Protein AF-A0AAF0F8G2-F1 (afdb_monomer_lite)

pLDDT: mean 73.87, std 19.83, range [32.03, 97.0]

Sequence (171 aa):
MAEGGAKVRLANVYILREARTPKTCGICRKPTVYVLSSESAPMLDNMYICGSHTSDRALVTRLDAGKAPGPSTEDVDRVVKEWKDKQVEEVKAKHDDRASDKDNSAKDKSSAEDKAGRADQPEATAPAVPSVPIHGRFALHREFYAQRVRQLMPRKAPAPAFPTVPGGVFH

Foldseek 3Di:
DPPPPDPQDFDQKWWKAFAPDWFAAPPPGDTARIWTAGPSHRPQDIGTHHLVQCPDPLWKDFPCPPPPPDDPPVVVVVVVVVVVVVVVVVVVVVVVVVVVVPPDDDDDDDDDDDDDDDDDDDPPCDPPDPDRPHGTMIGTPPVVVVVSCVVRPPDDPPDPDDPDDPDDDDD

Secondary structure (DSSP, 8-state):
-----------S-EEEEEEEEEEE-TTT--EEEEEEEESS-TTT-EEE--HHHHS-TTTEEETTTTS-SSS-HHHHHHHHHHHHHHHHHHHHHHHHHHHTT-SS-----------------------------TT-EEEE-HHHHHHHHHHHSPPPPPPP-PPPPP-----

InterPro domains:
  IPR013640 VPS4-associated protein 1 [PF08432] (12-153)
  IPR013640 VPS4-associated protein 1 [PTHR28218] (9-156)

Organism: NCBI:txid223818

Structure (mmCIF, N/CA/C/O backbone):
data_AF-A0AAF0F8G2-F1
#
_entry.id   AF-A0AAF0F8G2-F1
#
loop_
_atom_site.group_PDB
_atom_site.id
_atom_site.type_symbol
_atom_site.label_atom_id
_atom_site.label_alt_id
_atom_site.label_comp_id
_atom_site.label_asym_id
_atom_site.label_entity_id
_atom_site.label_seq_id
_atom_site.pdbx_PDB_ins_code
_atom_site.Cartn_x
_atom_site.Cartn_y
_atom_site.Cartn_z
_atom_site.occupancy
_atom_site.B_iso_or_equiv
_atom_site.auth_seq_id
_atom_site.auth_comp_id
_atom_site.auth_asym_id
_atom_site.auth_atom_id
_atom_site.pdbx_PDB_model_num
ATOM 1 N N . MET A 1 1 ? 27.390 -1.312 -24.239 1.00 36.78 1 MET A N 1
ATOM 2 C CA . MET A 1 1 ? 27.272 -2.355 -23.201 1.00 36.78 1 MET A CA 1
ATOM 3 C C . MET A 1 1 ? 25.817 -2.378 -22.772 1.00 36.78 1 MET A C 1
ATOM 5 O O . MET A 1 1 ? 25.356 -1.397 -22.211 1.00 36.78 1 MET A O 1
ATOM 9 N N . ALA A 1 2 ? 25.061 -3.394 -23.191 1.00 42.47 2 ALA A N 1
ATOM 10 C CA . ALA A 1 2 ? 23.643 -3.500 -22.868 1.00 42.47 2 ALA A CA 1
ATOM 11 C C . ALA A 1 2 ? 23.527 -3.998 -21.426 1.00 42.47 2 ALA A C 1
ATOM 13 O O . ALA A 1 2 ? 23.693 -5.187 -21.164 1.00 42.47 2 ALA A O 1
ATOM 14 N N . GLU A 1 3 ? 23.318 -3.076 -20.491 1.00 43.00 3 GLU A N 1
ATOM 15 C CA . GLU A 1 3 ? 22.971 -3.434 -19.123 1.00 43.00 3 GLU A CA 1
ATOM 16 C C . GLU A 1 3 ? 21.659 -4.217 -19.174 1.00 43.00 3 GLU A C 1
ATOM 18 O O . GLU A 1 3 ? 20.608 -3.698 -19.558 1.00 43.00 3 GLU A O 1
ATOM 23 N N . GLY A 1 4 ? 21.745 -5.515 -18.883 1.00 44.50 4 GLY A N 1
ATOM 24 C CA . GLY A 1 4 ? 20.597 -6.401 -18.809 1.00 44.50 4 GLY A CA 1
ATOM 25 C C . GLY A 1 4 ? 19.678 -5.916 -17.701 1.00 44.50 4 GLY A C 1
ATOM 26 O O . GLY A 1 4 ? 19.883 -6.255 -16.539 1.00 44.50 4 GLY A O 1
ATOM 27 N N . GLY A 1 5 ? 18.683 -5.105 -18.065 1.00 53.28 5 GLY A N 1
ATOM 28 C CA . GLY A 1 5 ? 17.661 -4.613 -17.153 1.00 53.28 5 GLY A CA 1
ATOM 29 C C . GLY A 1 5 ? 17.015 -5.795 -16.446 1.00 53.28 5 GLY A C 1
ATOM 30 O O . GLY A 1 5 ? 16.246 -6.546 -17.051 1.00 53.28 5 GLY A O 1
ATOM 31 N N . ALA A 1 6 ? 17.375 -5.990 -15.178 1.00 57.84 6 ALA A N 1
ATOM 32 C CA . ALA A 1 6 ? 16.846 -7.060 -14.357 1.00 57.84 6 ALA A CA 1
ATOM 33 C C . ALA A 1 6 ? 15.321 -6.939 -14.354 1.00 57.84 6 ALA A C 1
ATOM 35 O O . ALA A 1 6 ? 14.751 -5.968 -13.856 1.00 57.84 6 ALA A O 1
ATOM 36 N N . LYS A 1 7 ? 14.653 -7.908 -14.980 1.00 64.25 7 LYS A N 1
ATOM 37 C CA . LYS A 1 7 ? 13.199 -7.932 -15.097 1.00 64.25 7 LYS A CA 1
ATOM 38 C C . LYS A 1 7 ? 12.619 -8.080 -13.693 1.00 64.25 7 LYS A C 1
ATOM 40 O O . LYS A 1 7 ? 12.598 -9.185 -13.151 1.00 64.25 7 LYS A O 1
ATOM 45 N N . VAL A 1 8 ? 12.194 -6.963 -13.101 1.00 74.31 8 VAL A N 1
ATOM 46 C CA . VAL A 1 8 ? 11.652 -6.916 -11.740 1.00 74.31 8 VAL A CA 1
ATOM 47 C C . VAL A 1 8 ? 10.441 -7.842 -11.674 1.00 74.31 8 VAL A C 1
ATOM 49 O O . VAL A 1 8 ? 9.417 -7.612 -12.320 1.00 74.31 8 VAL A O 1
ATOM 52 N N . ARG A 1 9 ? 10.575 -8.935 -10.919 1.00 79.06 9 ARG A N 1
ATOM 53 C CA . ARG A 1 9 ? 9.458 -9.827 -10.617 1.00 79.06 9 ARG A CA 1
ATOM 54 C C . ARG A 1 9 ? 8.694 -9.217 -9.457 1.00 79.06 9 ARG A C 1
ATOM 56 O O . ARG A 1 9 ? 9.181 -9.215 -8.332 1.00 79.06 9 ARG A O 1
ATOM 63 N N . LEU A 1 10 ? 7.510 -8.691 -9.745 1.00 85.75 10 LEU A N 1
ATOM 64 C CA . LEU A 1 10 ? 6.621 -8.191 -8.708 1.00 85.75 10 LEU A CA 1
ATOM 65 C C . LEU A 1 10 ? 6.103 -9.383 -7.899 1.00 85.75 10 LEU A C 1
ATOM 67 O O . LEU A 1 10 ? 5.639 -10.364 -8.476 1.00 85.75 10 LEU A O 1
ATOM 71 N N . ALA A 1 11 ? 6.165 -9.289 -6.577 1.00 91.19 11 ALA A N 1
ATOM 72 C CA . ALA A 1 11 ? 5.522 -10.215 -5.653 1.00 91.19 11 ALA A CA 1
ATOM 73 C C . ALA A 1 11 ? 4.317 -9.532 -4.997 1.00 91.19 11 ALA A C 1
ATOM 75 O O . ALA A 1 11 ? 4.344 -8.326 -4.748 1.00 91.19 11 ALA A O 1
ATOM 76 N N . ASN A 1 12 ? 3.266 -10.297 -4.692 1.00 94.50 12 ASN A N 1
ATOM 77 C CA . ASN A 1 12 ? 2.077 -9.787 -4.002 1.00 94.50 12 ASN A CA 1
ATOM 78 C C . ASN A 1 12 ? 2.273 -9.752 -2.476 1.00 94.50 12 ASN A C 1
ATOM 80 O O . ASN A 1 12 ? 1.478 -10.305 -1.720 1.00 94.50 12 ASN A O 1
ATOM 84 N N . VAL A 1 13 ? 3.380 -9.158 -2.035 1.00 94.56 13 VAL A N 1
ATOM 85 C CA . VAL A 1 13 ? 3.697 -8.969 -0.619 1.00 94.56 13 VAL A CA 1
ATOM 86 C C . VAL A 1 13 ? 4.100 -7.519 -0.415 1.00 94.56 13 VAL A C 1
ATOM 88 O O . VAL A 1 13 ? 4.997 -6.999 -1.086 1.00 94.56 13 VAL A O 1
ATOM 91 N N . TYR A 1 14 ? 3.401 -6.873 0.505 1.00 95.00 14 TYR A N 1
ATOM 92 C CA . TYR A 1 14 ? 3.514 -5.460 0.815 1.00 95.00 14 TYR A CA 1
ATOM 93 C C . TYR A 1 14 ? 3.717 -5.281 2.312 1.00 95.00 14 TYR A C 1
ATOM 95 O O . TYR A 1 14 ? 3.145 -6.010 3.117 1.00 95.00 14 TYR A O 1
ATOM 103 N N . ILE A 1 15 ? 4.511 -4.285 2.684 1.00 94.06 15 ILE A N 1
ATOM 104 C CA . ILE A 1 15 ? 4.768 -3.918 4.074 1.00 94.06 15 ILE A CA 1
ATOM 105 C C . ILE A 1 15 ? 4.125 -2.561 4.321 1.00 94.06 15 ILE A C 1
ATOM 107 O O . ILE A 1 15 ? 4.346 -1.620 3.554 1.00 94.06 15 ILE A O 1
ATOM 111 N N . LEU A 1 16 ? 3.348 -2.456 5.396 1.00 93.81 16 LEU A N 1
ATOM 112 C CA . LEU A 1 16 ? 2.773 -1.187 5.818 1.00 93.81 16 LEU A CA 1
ATOM 113 C C . LEU A 1 16 ? 3.829 -0.329 6.514 1.00 93.81 16 LEU A C 1
ATOM 115 O O . LEU A 1 16 ? 4.472 -0.756 7.473 1.00 93.81 16 LEU A O 1
ATOM 119 N N . ARG A 1 17 ? 3.993 0.900 6.039 1.00 92.69 17 ARG A N 1
ATOM 120 C CA . ARG A 1 17 ? 4.895 1.904 6.604 1.00 92.69 17 ARG A CA 1
ATOM 121 C C . ARG A 1 17 ? 4.137 3.200 6.843 1.00 92.69 17 ARG A C 1
ATOM 123 O O . ARG A 1 17 ? 3.120 3.464 6.203 1.00 92.69 17 ARG A O 1
ATOM 130 N N . GLU A 1 18 ? 4.669 4.025 7.730 1.00 93.12 18 GLU A N 1
ATOM 131 C CA . GLU A 1 18 ? 4.237 5.409 7.885 1.00 93.12 18 GLU A CA 1
ATOM 132 C C . GLU A 1 18 ? 5.114 6.323 7.025 1.00 93.12 18 GLU A C 1
ATOM 134 O O . GLU A 1 18 ? 6.344 6.252 7.039 1.00 93.12 18 GLU A O 1
ATOM 139 N N . ALA A 1 19 ? 4.466 7.163 6.229 1.00 91.81 19 ALA A N 1
ATOM 140 C CA . ALA A 1 19 ? 5.083 8.191 5.417 1.00 91.81 19 ALA A CA 1
ATOM 141 C C . ALA A 1 19 ? 5.129 9.510 6.195 1.00 91.81 19 ALA A C 1
ATOM 143 O O . ALA A 1 19 ? 4.195 9.860 6.912 1.00 91.81 19 ALA A O 1
ATOM 144 N N . ARG A 1 20 ? 6.200 10.286 5.992 1.00 90.44 20 ARG A N 1
ATOM 145 C CA . ARG A 1 20 ? 6.362 11.604 6.631 1.00 90.44 20 ARG A CA 1
ATOM 146 C C . ARG A 1 20 ? 5.342 12.634 6.154 1.00 90.44 20 ARG A C 1
ATOM 148 O O . ARG A 1 20 ? 4.964 13.516 6.913 1.00 90.44 20 ARG A O 1
ATOM 155 N N . THR A 1 21 ? 4.936 12.550 4.889 1.00 93.06 21 THR A N 1
ATOM 156 C CA . THR A 1 21 ? 3.973 13.472 4.288 1.00 93.06 21 THR A CA 1
ATOM 157 C C . THR A 1 21 ? 2.674 12.734 3.980 1.00 93.06 21 THR A C 1
ATOM 159 O O . THR A 1 21 ? 2.708 11.691 3.313 1.00 93.06 21 THR A O 1
ATOM 162 N N . PRO A 1 22 ? 1.521 13.243 4.453 1.00 93.50 22 PRO A N 1
ATOM 163 C CA . PRO A 1 22 ? 0.243 12.632 4.141 1.00 93.50 22 PRO A CA 1
ATOM 164 C C . PRO A 1 22 ? -0.050 12.782 2.647 1.00 93.50 22 PRO A C 1
ATOM 166 O O . PRO A 1 22 ? 0.170 13.839 2.054 1.00 93.50 22 PRO A O 1
ATOM 169 N N . LYS A 1 23 ? -0.584 11.724 2.040 1.00 96.56 23 LYS A N 1
ATOM 170 C CA . LYS A 1 23 ? -1.166 11.768 0.693 1.00 96.56 23 LYS A CA 1
ATOM 171 C C . LYS A 1 23 ? -2.586 11.233 0.724 1.00 96.56 23 LYS A C 1
ATOM 173 O O . LYS A 1 23 ? -3.071 10.757 1.744 1.00 96.56 23 LYS A O 1
ATOM 178 N N . THR A 1 24 ? -3.286 11.335 -0.392 1.00 97.00 24 THR A N 1
ATOM 179 C CA . THR A 1 24 ? -4.641 10.807 -0.507 1.00 97.00 24 THR A CA 1
ATOM 180 C C . THR A 1 24 ? -4.611 9.286 -0.646 1.00 97.00 24 THR A C 1
ATOM 182 O O . THR A 1 24 ? -3.783 8.715 -1.355 1.00 97.00 24 THR A O 1
ATOM 185 N N . CYS A 1 25 ? -5.522 8.608 0.047 1.00 95.56 25 CYS A N 1
ATOM 186 C CA . CYS A 1 25 ? -5.724 7.174 -0.098 1.00 95.56 25 CYS A CA 1
ATOM 187 C C . CYS A 1 25 ? -6.147 6.851 -1.538 1.00 95.56 25 CYS A C 1
ATOM 189 O O . CYS A 1 25 ? -7.065 7.475 -2.069 1.00 95.56 25 CYS A O 1
ATOM 191 N N . GLY A 1 26 ? -5.543 5.830 -2.150 1.00 93.25 26 GLY A N 1
ATOM 192 C CA . GLY A 1 26 ? -5.866 5.417 -3.521 1.00 93.25 26 GLY A CA 1
ATOM 193 C C . GLY A 1 26 ? -7.297 4.899 -3.719 1.00 93.25 26 GLY A C 1
ATOM 194 O O . GLY A 1 26 ? -7.731 4.757 -4.857 1.00 93.25 26 GLY A O 1
ATOM 195 N N . ILE A 1 27 ? -8.030 4.637 -2.631 1.00 94.19 27 ILE A N 1
ATOM 196 C CA . ILE A 1 27 ? -9.359 4.015 -2.654 1.00 94.19 27 ILE A CA 1
ATOM 197 C C . ILE A 1 27 ? -10.439 5.055 -2.341 1.00 94.19 27 ILE A C 1
ATOM 199 O O . ILE A 1 27 ? -11.249 5.384 -3.200 1.00 94.19 27 ILE A O 1
ATOM 203 N N . CYS A 1 28 ? -10.425 5.641 -1.139 1.00 95.06 28 CYS A N 1
ATOM 204 C CA . CYS A 1 28 ? -11.433 6.628 -0.724 1.00 95.06 28 CYS A CA 1
ATOM 205 C C . CYS A 1 28 ? -10.990 8.086 -0.837 1.00 95.06 28 CYS A C 1
ATOM 207 O O . CYS A 1 28 ? -11.749 8.975 -0.460 1.00 95.06 28 CYS A O 1
ATOM 209 N N . ARG A 1 29 ? -9.752 8.348 -1.275 1.00 96.12 29 ARG A N 1
ATOM 210 C CA . ARG A 1 29 ? -9.160 9.693 -1.402 1.00 96.12 29 ARG A CA 1
ATOM 211 C C . ARG A 1 29 ? -9.049 10.503 -0.103 1.00 96.12 29 ARG A C 1
ATOM 213 O O . ARG A 1 29 ? -8.577 11.634 -0.149 1.00 96.12 29 ARG A O 1
ATOM 220 N N . LYS A 1 30 ? -9.388 9.930 1.057 1.00 95.44 30 LYS A N 1
ATOM 221 C CA . LYS A 1 30 ? -9.142 10.547 2.371 1.00 95.44 30 LYS A CA 1
ATOM 222 C C . LYS A 1 30 ? -7.635 10.704 2.617 1.00 95.44 30 LYS A C 1
ATOM 224 O O . LYS A 1 30 ? -6.872 9.842 2.171 1.00 95.44 30 LYS A O 1
ATOM 229 N N . PRO A 1 31 ? -7.189 11.761 3.314 1.00 95.56 31 PRO A N 1
ATOM 230 C CA . PRO A 1 31 ? -5.780 11.931 3.646 1.00 95.56 31 PRO A CA 1
ATOM 231 C C . PRO A 1 31 ? -5.298 10.781 4.535 1.00 95.56 31 PRO A C 1
ATOM 233 O O . PRO A 1 31 ? -6.001 10.330 5.439 1.00 95.56 31 PRO A O 1
ATOM 236 N N . THR A 1 32 ? -4.100 10.283 4.261 1.00 95.50 32 THR A N 1
ATOM 237 C CA . THR A 1 32 ? -3.483 9.194 5.005 1.00 95.50 32 THR A CA 1
ATOM 238 C C . THR A 1 32 ? -1.967 9.307 5.013 1.00 95.50 32 THR A C 1
ATOM 240 O O . THR A 1 32 ? -1.348 9.760 4.050 1.00 95.50 32 THR A O 1
ATOM 243 N N . VAL A 1 33 ? -1.375 8.868 6.120 1.00 95.38 33 VAL A N 1
ATOM 244 C CA . VAL A 1 33 ? 0.071 8.726 6.292 1.00 95.38 33 VAL A CA 1
ATOM 245 C C . VAL A 1 33 ? 0.545 7.301 6.027 1.00 95.38 33 VAL A C 1
ATOM 247 O O . VAL A 1 33 ? 1.746 7.081 5.963 1.00 95.38 33 VAL A O 1
ATOM 250 N N . TYR A 1 34 ? -0.347 6.325 5.844 1.00 94.75 34 TYR A N 1
ATOM 251 C CA . TYR A 1 34 ? 0.093 4.949 5.641 1.00 94.75 34 TYR A CA 1
ATOM 252 C C . TYR A 1 34 ? 0.356 4.647 4.167 1.00 94.75 34 TYR A C 1
ATOM 254 O O . TYR A 1 34 ? -0.415 5.010 3.271 1.00 94.75 34 TYR A O 1
ATOM 262 N N . VAL A 1 35 ? 1.456 3.938 3.930 1.00 95.19 35 VAL A N 1
ATOM 263 C CA . VAL A 1 35 ? 1.888 3.487 2.612 1.00 95.19 35 VAL A CA 1
ATOM 264 C C . VAL A 1 35 ? 2.156 1.988 2.645 1.00 95.19 35 VAL A C 1
ATOM 266 O O . VAL A 1 35 ? 2.865 1.482 3.511 1.00 95.19 35 VAL A O 1
ATOM 269 N N . LEU A 1 36 ? 1.571 1.269 1.693 1.00 94.81 36 LEU A N 1
ATOM 270 C CA . LEU A 1 36 ? 1.939 -0.102 1.378 1.00 94.81 36 LEU A CA 1
ATOM 271 C C . LEU A 1 36 ? 3.071 -0.063 0.358 1.00 94.81 36 LEU A C 1
ATOM 273 O O . LEU A 1 36 ? 2.877 0.387 -0.774 1.00 94.81 36 LEU A O 1
ATOM 277 N N . SER A 1 37 ? 4.241 -0.533 0.772 1.00 94.62 37 SER A N 1
ATOM 278 C CA . SER A 1 37 ? 5.421 -0.658 -0.083 1.00 94.62 37 SER A CA 1
ATOM 279 C C . SER A 1 37 ? 5.621 -2.114 -0.465 1.00 94.62 37 SER A C 1
ATOM 281 O O . SER A 1 37 ? 5.648 -2.972 0.420 1.00 94.62 37 SER A O 1
ATOM 283 N N . SER A 1 38 ? 5.775 -2.406 -1.759 1.00 93.50 38 SER A N 1
ATOM 284 C CA . SER A 1 38 ? 6.090 -3.769 -2.200 1.00 93.50 38 SER A CA 1
ATOM 285 C C . SER A 1 38 ? 7.438 -4.200 -1.639 1.00 93.50 38 SER A C 1
ATOM 287 O O . SER A 1 38 ? 8.411 -3.449 -1.686 1.00 93.50 38 SER A O 1
ATOM 289 N N . GLU A 1 39 ? 7.514 -5.433 -1.155 1.00 92.56 39 GLU A N 1
ATOM 290 C CA . GLU A 1 39 ? 8.771 -6.010 -0.685 1.00 92.56 39 GLU A CA 1
ATOM 291 C C . GLU A 1 39 ? 9.738 -6.286 -1.846 1.00 92.56 39 GLU A C 1
ATOM 293 O O . GLU A 1 39 ? 10.943 -6.099 -1.719 1.00 92.56 39 GLU A O 1
ATOM 298 N N . SER A 1 40 ? 9.199 -6.658 -3.011 1.00 90.25 40 SER A N 1
ATOM 299 C CA . SER A 1 40 ? 9.994 -6.946 -4.212 1.00 90.25 40 SER A CA 1
ATOM 300 C C . SER A 1 40 ? 10.514 -5.698 -4.931 1.00 90.25 40 SER A C 1
ATOM 302 O O . SER A 1 40 ? 11.544 -5.755 -5.598 1.00 90.25 40 SER A O 1
ATOM 304 N N . ALA A 1 41 ? 9.795 -4.576 -4.831 1.00 88.50 41 ALA A N 1
ATOM 305 C CA . ALA A 1 41 ? 10.076 -3.367 -5.603 1.00 88.50 41 ALA A CA 1
ATOM 306 C C . ALA A 1 41 ? 9.679 -2.085 -4.839 1.00 88.50 41 ALA A C 1
ATOM 308 O O . ALA A 1 41 ? 8.823 -1.328 -5.305 1.00 88.50 41 ALA A O 1
ATOM 309 N N . PRO A 1 42 ? 10.298 -1.798 -3.678 1.00 87.75 42 PRO A N 1
ATOM 310 C CA . PRO A 1 42 ? 9.861 -0.734 -2.767 1.00 87.75 42 PRO A CA 1
ATOM 311 C C . PRO A 1 42 ? 10.012 0.683 -3.332 1.00 87.75 42 PRO A C 1
ATOM 313 O O . PRO A 1 42 ? 9.401 1.611 -2.818 1.00 87.75 42 PRO A O 1
ATOM 316 N N . MET A 1 43 ? 10.820 0.880 -4.377 1.00 87.81 43 MET A N 1
ATOM 317 C CA . MET A 1 43 ? 10.980 2.185 -5.038 1.00 87.81 43 MET A CA 1
ATOM 318 C C . MET A 1 43 ? 9.991 2.396 -6.191 1.00 87.81 43 MET A C 1
ATOM 320 O O . MET A 1 43 ? 9.719 3.533 -6.561 1.00 87.81 43 MET A O 1
ATOM 324 N N . LEU A 1 44 ? 9.445 1.312 -6.750 1.00 87.94 44 LEU A N 1
ATOM 325 C CA . LEU A 1 44 ? 8.567 1.353 -7.922 1.00 87.94 44 LEU A CA 1
ATOM 326 C C . LEU A 1 44 ? 7.095 1.243 -7.521 1.00 87.94 44 LEU A C 1
ATOM 328 O O . LEU A 1 44 ? 6.242 1.921 -8.087 1.00 87.94 44 LEU A O 1
ATOM 332 N N . ASP A 1 45 ? 6.796 0.398 -6.532 1.00 91.44 45 ASP A N 1
ATOM 333 C CA . ASP A 1 45 ? 5.434 0.063 -6.132 1.00 91.44 45 ASP A CA 1
ATOM 334 C C . ASP A 1 45 ? 5.138 0.520 -4.697 1.00 91.44 45 ASP A C 1
ATOM 336 O O . ASP A 1 45 ? 5.324 -0.222 -3.730 1.00 91.44 45 ASP A O 1
ATOM 340 N N . ASN A 1 46 ? 4.652 1.757 -4.577 1.00 93.12 46 ASN A N 1
ATOM 341 C CA . ASN A 1 46 ? 4.137 2.322 -3.330 1.00 93.12 46 ASN A CA 1
ATOM 342 C C . ASN A 1 46 ? 2.689 2.779 -3.520 1.00 93.12 46 ASN A C 1
ATOM 344 O O . ASN A 1 46 ? 2.384 3.486 -4.487 1.00 93.12 46 ASN A O 1
ATOM 348 N N . MET A 1 47 ? 1.796 2.400 -2.605 1.00 93.50 47 MET A N 1
ATOM 349 C CA . MET A 1 47 ? 0.382 2.784 -2.637 1.00 93.50 47 MET A CA 1
ATOM 350 C C . MET A 1 47 ? -0.067 3.329 -1.282 1.00 93.50 47 MET A C 1
ATOM 352 O O . MET A 1 47 ? 0.101 2.677 -0.256 1.00 93.50 47 MET A O 1
ATOM 356 N N . TYR A 1 48 ? -0.675 4.513 -1.280 1.00 95.75 48 TYR A N 1
ATOM 357 C CA . TYR A 1 48 ? -1.217 5.124 -0.067 1.00 95.75 48 TYR A CA 1
ATOM 358 C C . TYR A 1 48 ? -2.598 4.560 0.251 1.00 95.75 48 TYR A C 1
ATOM 360 O O . TYR A 1 48 ? -3.484 4.522 -0.610 1.00 95.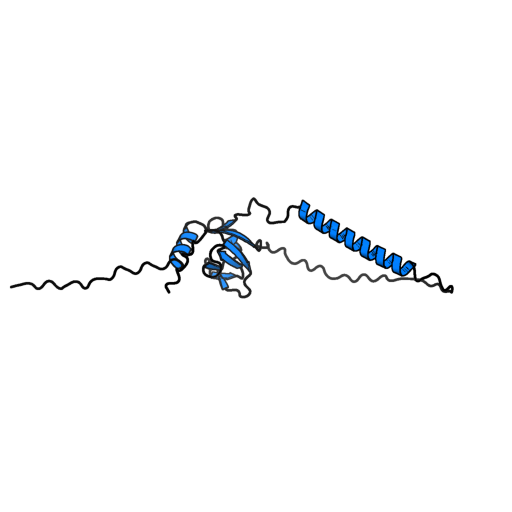75 48 TYR A O 1
ATOM 368 N N . ILE A 1 49 ? -2.798 4.145 1.497 1.00 95.44 49 ILE A N 1
ATOM 369 C CA . ILE A 1 49 ? -4.022 3.483 1.947 1.00 95.44 49 ILE A CA 1
ATOM 370 C C . ILE A 1 49 ? -4.363 3.945 3.360 1.00 95.44 49 ILE A C 1
ATOM 372 O O . ILE A 1 49 ? -3.479 4.049 4.191 1.00 95.44 49 ILE A O 1
ATOM 376 N N . CYS A 1 50 ? -5.621 4.262 3.657 1.00 94.19 50 CYS A N 1
ATOM 377 C CA . CYS A 1 50 ? -5.997 4.615 5.028 1.00 94.19 50 CYS A CA 1
ATOM 378 C C . CYS A 1 50 ? -6.266 3.367 5.876 1.00 94.19 50 CYS A C 1
ATOM 380 O O . CYS A 1 50 ? -6.581 2.308 5.337 1.00 94.19 50 CYS A O 1
ATOM 382 N N . GLY A 1 51 ? -6.204 3.509 7.205 1.00 90.81 51 GLY A N 1
ATOM 383 C CA . GLY A 1 51 ? -6.383 2.393 8.144 1.00 90.81 51 GLY A CA 1
ATOM 384 C C . GLY A 1 51 ? -7.701 1.627 7.968 1.00 90.81 51 GLY A C 1
ATOM 385 O O . GLY A 1 51 ? -7.738 0.412 8.100 1.00 90.81 51 GLY A O 1
ATOM 386 N N . SER A 1 52 ? -8.779 2.303 7.557 1.00 92.25 52 SER A N 1
ATOM 387 C CA . SER A 1 52 ? -10.050 1.624 7.266 1.00 92.25 52 SER A CA 1
ATOM 388 C C . SER A 1 52 ? -9.947 0.606 6.122 1.00 92.25 52 SER A C 1
ATOM 390 O O . SER A 1 52 ? -10.650 -0.395 6.138 1.00 92.25 52 SER A O 1
ATOM 392 N N . HIS A 1 53 ? -9.076 0.846 5.137 1.00 93.38 53 HIS A N 1
ATOM 393 C CA . HIS A 1 53 ? -8.884 -0.035 3.982 1.00 93.38 53 HIS A CA 1
ATOM 394 C C . HIS A 1 53 ? -7.769 -1.065 4.190 1.00 93.38 53 HIS A C 1
ATOM 396 O O . HIS A 1 53 ? -7.702 -2.031 3.439 1.00 93.38 53 HIS A O 1
ATOM 402 N N . THR A 1 54 ? -6.901 -0.898 5.195 1.00 91.50 54 THR A N 1
ATOM 403 C CA . THR A 1 54 ? -5.943 -1.951 5.579 1.00 91.50 54 THR A CA 1
ATOM 404 C C . THR A 1 54 ? -6.606 -3.062 6.391 1.00 91.50 54 THR A C 1
ATOM 406 O O . THR A 1 54 ? -6.112 -4.187 6.397 1.00 91.50 54 THR A O 1
ATOM 409 N N . SER A 1 55 ? -7.729 -2.770 7.054 1.00 89.31 55 SER A N 1
ATOM 410 C CA . SER A 1 55 ? -8.552 -3.756 7.767 1.00 89.31 55 SER A CA 1
ATOM 411 C C . SER A 1 55 ? -9.567 -4.485 6.876 1.00 89.31 55 SER A C 1
ATOM 413 O O . SER A 1 55 ? -10.133 -5.489 7.308 1.00 89.31 55 SER A O 1
ATOM 415 N N . ASP A 1 56 ? -9.808 -4.009 5.651 1.00 92.00 56 ASP A N 1
ATOM 416 C CA . ASP A 1 56 ? -10.783 -4.603 4.734 1.00 92.00 56 ASP A CA 1
ATOM 417 C C . ASP A 1 56 ? -10.200 -5.815 3.990 1.00 92.00 56 ASP A C 1
ATOM 419 O O . ASP A 1 56 ? -9.292 -5.689 3.163 1.00 92.00 56 ASP A O 1
ATOM 423 N N . ARG A 1 57 ? -10.782 -6.994 4.239 1.00 88.44 57 ARG A N 1
ATOM 424 C CA . ARG A 1 57 ? -10.381 -8.264 3.615 1.00 88.44 57 ARG A CA 1
ATOM 425 C C . ARG A 1 57 ? -10.619 -8.306 2.106 1.00 88.44 57 ARG A C 1
ATOM 427 O O . ARG A 1 57 ? -9.941 -9.071 1.424 1.00 88.44 57 ARG A O 1
ATOM 434 N N . ALA A 1 58 ? -11.550 -7.507 1.579 1.00 89.75 58 ALA A N 1
ATOM 435 C CA . ALA A 1 58 ? -11.797 -7.424 0.139 1.00 89.75 58 ALA A CA 1
ATOM 436 C C . ALA A 1 58 ? -10.651 -6.720 -0.606 1.00 89.75 58 ALA A C 1
ATOM 438 O O . ALA A 1 58 ? -10.449 -6.936 -1.802 1.00 89.75 58 ALA A O 1
ATOM 439 N N . LEU A 1 59 ? -9.886 -5.890 0.104 1.00 92.56 59 LEU A N 1
ATOM 440 C CA . LEU A 1 59 ? -8.771 -5.128 -0.444 1.00 92.56 59 LEU A CA 1
ATOM 441 C C . LEU A 1 59 ? -7.430 -5.764 -0.118 1.00 92.56 59 LEU A C 1
ATOM 443 O O . LEU A 1 59 ? -6.572 -5.895 -0.996 1.00 92.56 59 LEU A O 1
ATOM 447 N N . VAL A 1 60 ? -7.244 -6.139 1.145 1.00 93.12 60 VAL A N 1
ATOM 448 C CA . VAL A 1 60 ? -5.955 -6.554 1.676 1.00 93.12 60 VAL A CA 1
ATOM 449 C C . VAL A 1 60 ? -6.134 -7.704 2.662 1.00 93.12 60 VAL A C 1
ATOM 451 O O . VAL A 1 60 ? -6.942 -7.653 3.583 1.00 93.12 60 VAL A O 1
ATOM 454 N N . THR A 1 61 ? -5.330 -8.750 2.505 1.00 93.06 61 THR A N 1
ATOM 455 C CA . THR A 1 61 ? -5.227 -9.840 3.477 1.00 93.06 61 THR A CA 1
ATOM 456 C C . THR A 1 61 ? -3.936 -9.687 4.267 1.00 93.06 61 THR A C 1
ATOM 458 O O . THR A 1 61 ? -2.850 -9.638 3.691 1.00 93.06 61 THR A O 1
ATOM 461 N N . ARG A 1 62 ? -4.032 -9.614 5.596 1.00 91.62 62 ARG A N 1
ATOM 462 C CA . ARG A 1 62 ? -2.853 -9.589 6.470 1.00 91.62 62 ARG A CA 1
ATOM 463 C C . ARG A 1 62 ? -2.219 -10.978 6.515 1.00 91.62 62 ARG A C 1
ATOM 465 O O . ARG A 1 62 ? -2.875 -11.936 6.912 1.00 91.62 62 ARG A O 1
ATOM 472 N N . LEU A 1 63 ? -0.950 -11.075 6.130 1.00 88.19 63 LEU A N 1
ATOM 473 C CA . LEU A 1 63 ? -0.214 -12.342 6.084 1.00 88.19 63 LEU A CA 1
ATOM 474 C C . LEU A 1 63 ? 0.300 -12.762 7.468 1.00 88.19 63 LEU A C 1
ATOM 476 O O . LEU A 1 63 ? 0.414 -13.950 7.747 1.00 88.19 63 LEU A O 1
ATOM 480 N N . ASP A 1 64 ? 0.523 -11.801 8.366 1.00 76.00 64 ASP A N 1
ATOM 481 C CA . ASP A 1 64 ? 1.004 -12.074 9.729 1.00 76.00 64 ASP A CA 1
ATOM 482 C C . ASP A 1 64 ? -0.117 -12.455 10.711 1.00 76.00 64 ASP A C 1
ATOM 484 O O . ASP A 1 64 ? 0.121 -12.572 11.909 1.00 76.00 64 ASP A O 1
ATOM 488 N N . ALA A 1 65 ? -1.354 -12.654 10.241 1.00 63.62 65 ALA A N 1
ATOM 489 C CA . ALA A 1 65 ? -2.514 -12.936 11.096 1.00 63.62 65 ALA A CA 1
ATOM 490 C C . ALA A 1 65 ? -2.455 -14.291 11.845 1.00 63.62 65 ALA A C 1
ATOM 492 O O . ALA A 1 65 ? -3.389 -14.624 12.567 1.00 63.62 65 ALA A O 1
ATOM 493 N N . GLY A 1 66 ? -1.363 -15.048 11.711 1.00 55.19 66 GLY A N 1
ATOM 494 C CA . GLY A 1 66 ? -1.076 -16.258 12.490 1.00 55.19 66 GLY A CA 1
ATOM 495 C C . GLY A 1 66 ? 0.396 -16.420 12.881 1.00 55.19 66 GLY A C 1
ATOM 496 O O . GLY A 1 66 ? 0.770 -17.453 13.426 1.00 55.19 66 GLY A O 1
ATOM 497 N N . LYS A 1 67 ? 1.244 -15.422 12.606 1.00 52.12 67 LYS A N 1
ATOM 498 C CA . LYS A 1 67 ? 2.665 -15.439 12.965 1.00 52.12 67 LYS A CA 1
ATOM 499 C C . LYS A 1 67 ? 2.928 -14.174 13.756 1.00 52.12 67 LYS A C 1
ATOM 501 O O . LYS A 1 67 ? 2.969 -13.098 13.173 1.00 52.12 67 LYS A O 1
ATOM 506 N N . ALA A 1 68 ? 3.012 -14.303 15.079 1.00 49.50 68 ALA A N 1
ATOM 507 C CA . ALA A 1 68 ? 3.285 -13.176 15.959 1.00 49.50 68 ALA A CA 1
ATOM 508 C C . ALA A 1 68 ? 4.518 -12.416 15.429 1.00 49.50 68 ALA A C 1
ATOM 510 O O . ALA A 1 68 ? 5.590 -13.017 15.313 1.00 49.50 68 ALA A O 1
ATOM 511 N N . PRO A 1 69 ? 4.384 -11.136 15.037 1.00 54.03 69 PRO A N 1
ATOM 512 C CA . PRO A 1 69 ? 5.521 -10.321 14.653 1.00 54.03 69 PRO A CA 1
ATOM 513 C C . PRO A 1 69 ? 6.202 -9.859 15.941 1.00 54.03 69 PRO A C 1
ATOM 515 O O . PRO A 1 69 ? 5.960 -8.764 16.438 1.00 54.03 69 PRO A O 1
ATOM 518 N N . GLY A 1 70 ? 7.011 -10.737 16.518 1.00 56.34 70 GLY A N 1
ATOM 519 C CA . GLY A 1 70 ? 7.845 -10.424 17.662 1.00 56.34 70 GLY A CA 1
ATOM 520 C C . GLY A 1 70 ? 8.981 -11.436 17.784 1.00 56.34 70 GLY A C 1
ATOM 521 O O . GLY A 1 70 ? 8.833 -12.564 17.301 1.00 56.34 70 GLY A O 1
ATOM 522 N N . PRO A 1 71 ? 10.114 -11.056 18.404 1.00 57.94 71 PRO A N 1
ATOM 523 C CA . PRO A 1 71 ? 10.993 -12.048 19.024 1.00 57.94 71 PRO A CA 1
ATOM 524 C C . PRO A 1 71 ? 10.134 -13.024 19.839 1.00 57.94 71 PRO A C 1
ATOM 526 O O . PRO A 1 71 ? 9.096 -12.617 20.377 1.00 57.94 71 PRO A O 1
ATOM 529 N N . SER A 1 72 ? 10.511 -14.306 19.896 1.00 53.00 72 SER A N 1
ATOM 530 C CA . SER A 1 72 ? 9.787 -15.235 20.768 1.00 53.00 72 SER A CA 1
ATOM 531 C C . SER A 1 72 ? 9.742 -14.625 22.173 1.00 53.00 72 SER A C 1
ATOM 533 O O . SER A 1 72 ? 10.647 -13.885 22.567 1.00 53.00 72 SER A O 1
ATOM 535 N N . THR A 1 73 ? 8.677 -14.872 22.933 1.00 63.97 73 THR A N 1
ATOM 536 C CA . THR A 1 73 ? 8.573 -14.364 24.313 1.00 63.97 73 THR A CA 1
ATOM 537 C C . THR A 1 73 ? 9.823 -14.718 25.129 1.00 63.97 73 THR A C 1
ATOM 539 O O . THR A 1 73 ? 10.303 -13.912 25.917 1.00 63.97 73 THR A O 1
ATOM 542 N N . GLU A 1 74 ? 10.436 -15.858 24.812 1.00 62.72 74 GLU A N 1
ATOM 543 C CA . GLU A 1 74 ? 11.706 -16.332 25.362 1.00 62.72 74 GLU A CA 1
ATOM 544 C C . GLU A 1 74 ? 12.899 -15.412 25.049 1.00 62.72 74 GLU A C 1
ATOM 546 O O . GLU A 1 74 ? 13.734 -15.168 25.918 1.00 62.72 74 GLU A O 1
ATOM 551 N N . ASP A 1 75 ? 13.003 -14.873 23.833 1.00 68.12 75 ASP A N 1
ATOM 552 C CA . ASP A 1 75 ? 14.076 -13.947 23.462 1.00 68.12 75 ASP A CA 1
ATOM 553 C C . ASP A 1 75 ? 13.926 -12.594 24.181 1.00 68.12 75 ASP A C 1
ATOM 555 O O . ASP A 1 75 ? 14.925 -12.003 24.597 1.00 68.12 75 ASP A O 1
ATOM 559 N N . VAL A 1 76 ? 12.689 -12.121 24.378 1.00 70.12 76 VAL A N 1
ATOM 560 C CA . VAL A 1 76 ? 12.405 -10.887 25.136 1.00 70.12 76 VAL A CA 1
ATOM 561 C C . VAL A 1 76 ? 12.773 -11.062 26.607 1.00 70.12 76 VAL A C 1
ATOM 563 O O . VAL A 1 76 ? 13.445 -10.201 27.179 1.00 70.12 76 VAL A O 1
ATOM 566 N N . ASP A 1 77 ? 12.405 -12.195 27.203 1.00 74.31 77 ASP A N 1
ATOM 567 C CA . ASP A 1 77 ? 12.679 -12.482 28.611 1.00 74.31 77 ASP A CA 1
ATOM 568 C C . ASP A 1 77 ? 14.182 -12.614 28.898 1.00 74.31 77 ASP A C 1
ATOM 570 O O . ASP A 1 77 ? 14.661 -12.105 29.918 1.00 74.31 77 ASP A O 1
ATOM 574 N N . ARG A 1 78 ? 14.965 -13.215 27.986 1.00 79.69 78 ARG A N 1
ATOM 575 C CA . ARG A 1 78 ? 16.434 -13.266 28.121 1.00 79.69 78 ARG A CA 1
ATOM 576 C C . ARG A 1 78 ? 17.058 -11.874 28.101 1.00 79.69 78 ARG A C 1
ATOM 578 O O . ARG A 1 78 ? 17.879 -11.572 28.962 1.00 79.69 78 ARG A O 1
ATOM 585 N N . VAL A 1 79 ? 16.646 -11.013 27.170 1.00 82.31 79 VAL A N 1
ATOM 586 C CA . VAL A 1 79 ? 17.190 -9.648 27.053 1.00 82.31 79 VAL A CA 1
ATOM 587 C C . VAL A 1 79 ? 16.838 -8.805 28.281 1.00 82.31 79 VAL A C 1
ATOM 589 O O . VAL A 1 79 ? 17.689 -8.080 28.797 1.00 82.31 79 VAL A O 1
ATOM 592 N N . VAL A 1 80 ? 15.613 -8.928 28.805 1.00 84.81 80 VAL A N 1
ATOM 593 C CA . VAL A 1 80 ? 15.201 -8.236 30.038 1.00 84.81 80 VAL A CA 1
ATOM 594 C C . VAL A 1 80 ? 15.999 -8.732 31.243 1.00 84.81 80 VAL A C 1
ATOM 596 O O . VAL A 1 80 ? 16.385 -7.925 32.091 1.00 84.81 80 VAL A O 1
ATOM 599 N N . LYS A 1 81 ? 16.272 -10.038 31.324 1.00 83.75 81 LYS A N 1
ATOM 600 C CA . LYS A 1 81 ? 17.085 -10.618 32.396 1.00 83.75 81 LYS A CA 1
ATOM 601 C C . LYS A 1 81 ? 18.538 -10.141 32.327 1.00 83.75 81 LYS A C 1
ATOM 603 O O . LYS A 1 81 ? 19.034 -9.609 33.312 1.00 83.75 81 LYS A O 1
ATOM 608 N N . GLU A 1 82 ? 19.176 -10.226 31.161 1.00 82.25 82 GLU A N 1
ATOM 609 C CA . GLU A 1 82 ? 20.553 -9.753 30.960 1.00 82.25 82 GLU A CA 1
ATOM 610 C C . GLU A 1 82 ? 20.712 -8.255 31.249 1.00 82.25 82 GLU A C 1
ATOM 612 O O . GLU A 1 82 ? 21.740 -7.825 31.773 1.00 82.25 82 GLU A O 1
ATOM 617 N N . TRP A 1 83 ? 19.698 -7.445 30.930 1.00 86.94 83 TRP A N 1
ATOM 618 C CA . TRP A 1 83 ? 19.710 -6.017 31.235 1.00 86.94 83 TRP A CA 1
ATOM 619 C C . TRP A 1 83 ? 19.569 -5.746 32.739 1.00 86.94 83 TRP A C 1
ATOM 621 O O . TRP A 1 83 ? 20.305 -4.923 33.282 1.00 86.94 83 TRP A O 1
ATOM 631 N N . LYS A 1 84 ? 18.674 -6.469 33.430 1.00 83.50 84 LYS A N 1
ATOM 632 C CA . LYS A 1 84 ? 18.508 -6.364 34.889 1.00 83.50 84 LYS A CA 1
ATOM 633 C C . LYS A 1 84 ? 19.756 -6.824 35.643 1.00 83.50 84 LYS A C 1
ATOM 635 O O . LYS A 1 84 ? 20.178 -6.124 36.558 1.00 83.50 84 LYS A O 1
ATOM 640 N N . ASP A 1 85 ? 20.374 -7.930 35.237 1.00 79.19 85 ASP A N 1
ATOM 641 C CA . ASP A 1 85 ? 21.599 -8.433 35.868 1.00 79.19 85 ASP A CA 1
ATOM 642 C C . ASP A 1 85 ? 22.765 -7.449 35.674 1.00 79.19 85 ASP A C 1
ATOM 644 O O . ASP A 1 85 ? 23.447 -7.109 36.638 1.00 79.19 85 ASP A O 1
ATOM 648 N N . LYS A 1 86 ? 22.932 -6.873 34.474 1.00 82.50 86 LYS A N 1
ATOM 649 C CA . LYS A 1 86 ? 23.939 -5.821 34.235 1.00 82.50 86 LYS A CA 1
ATOM 650 C C . LYS A 1 86 ? 23.701 -4.562 35.071 1.00 82.50 86 LYS A C 1
ATOM 652 O O . LYS A 1 86 ? 24.661 -3.981 35.565 1.00 82.50 86 LYS A O 1
ATOM 657 N N . GLN A 1 87 ? 22.448 -4.143 35.255 1.00 77.44 87 GLN A N 1
ATOM 658 C CA . GLN A 1 87 ? 22.120 -3.000 36.116 1.00 77.44 87 GLN A CA 1
ATOM 659 C C . 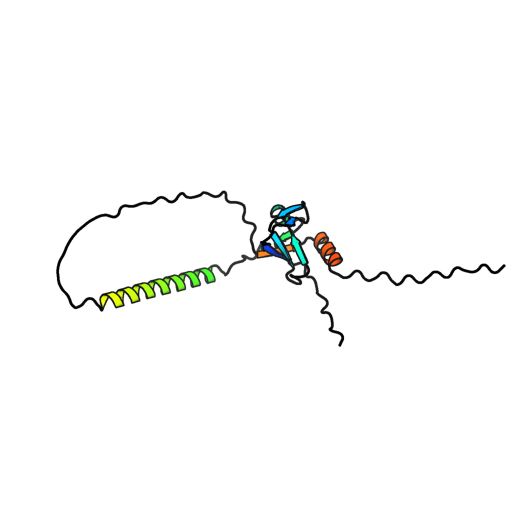GLN A 1 87 ? 22.426 -3.285 37.592 1.00 77.44 87 GLN A C 1
ATOM 661 O O . GLN A 1 87 ? 22.951 -2.418 38.287 1.00 77.44 87 GLN A O 1
ATOM 666 N N . VAL A 1 88 ? 22.140 -4.496 38.076 1.00 75.75 88 VAL A N 1
ATOM 667 C CA . VAL A 1 88 ? 22.438 -4.887 39.461 1.00 75.75 88 VAL A CA 1
ATOM 668 C C . VAL A 1 88 ? 23.945 -4.974 39.700 1.00 75.75 88 VAL A C 1
ATOM 670 O O . VAL A 1 88 ? 24.413 -4.478 40.723 1.00 75.75 88 VAL A O 1
ATOM 673 N N . GLU A 1 89 ? 24.710 -5.538 38.765 1.00 75.88 89 GLU A N 1
ATOM 674 C CA . GLU A 1 89 ? 26.173 -5.612 38.866 1.00 75.88 89 GLU A CA 1
ATOM 675 C C . GLU A 1 89 ? 26.823 -4.221 38.810 1.00 75.88 89 GLU A C 1
ATOM 677 O O . GLU A 1 89 ? 27.727 -3.938 39.589 1.00 75.88 89 GLU A O 1
ATOM 682 N N . GLU A 1 90 ? 26.320 -3.301 37.980 1.00 72.56 90 GLU A N 1
ATOM 683 C CA . GLU A 1 90 ? 26.826 -1.923 37.927 1.00 72.56 90 GLU A CA 1
ATOM 684 C C . GLU A 1 90 ? 26.528 -1.141 39.220 1.00 72.56 90 GLU A C 1
ATOM 686 O O . GLU A 1 90 ? 27.371 -0.384 39.704 1.00 72.56 90 GLU A O 1
ATOM 691 N N . VAL A 1 91 ? 25.345 -1.335 39.817 1.00 72.88 91 VAL A N 1
ATOM 692 C CA . VAL A 1 91 ? 24.980 -0.709 41.099 1.00 72.88 91 VAL A CA 1
ATOM 693 C C . VAL A 1 91 ? 25.780 -1.307 42.256 1.00 72.88 91 VAL A C 1
ATOM 695 O O . VAL A 1 91 ? 26.234 -0.558 43.121 1.00 72.88 91 VAL A O 1
ATOM 698 N N . LYS A 1 92 ? 25.996 -2.628 42.271 1.00 69.38 92 LYS A N 1
ATOM 699 C CA . LYS A 1 92 ? 26.836 -3.289 43.278 1.00 69.38 92 LYS A CA 1
ATOM 700 C C . LYS A 1 92 ? 28.295 -2.866 43.162 1.00 69.38 92 LYS A C 1
ATOM 702 O O . LYS A 1 92 ? 28.867 -2.493 44.177 1.00 69.38 92 LYS A O 1
ATOM 707 N N . ALA A 1 93 ? 28.859 -2.824 41.955 1.00 68.69 93 ALA A N 1
ATOM 708 C CA . ALA A 1 93 ? 30.222 -2.347 41.731 1.00 68.69 93 ALA A CA 1
ATOM 709 C C . ALA A 1 93 ? 30.392 -0.893 42.200 1.00 68.69 93 ALA A C 1
ATOM 711 O O . ALA A 1 93 ? 31.332 -0.587 42.921 1.00 68.69 93 ALA A O 1
ATOM 712 N N . LYS A 1 94 ? 29.432 -0.007 41.899 1.00 66.56 94 LYS A N 1
ATOM 713 C CA . LYS A 1 94 ? 29.437 1.385 42.390 1.00 66.56 94 LYS A CA 1
ATOM 714 C C . LYS A 1 94 ? 29.246 1.507 43.906 1.00 66.56 94 LYS A C 1
ATOM 716 O O . LYS A 1 94 ? 29.676 2.503 44.483 1.00 66.56 94 LYS A O 1
ATOM 721 N N . HIS A 1 95 ? 28.565 0.559 44.549 1.00 60.09 95 HIS A N 1
ATOM 722 C CA . HIS A 1 95 ? 28.400 0.540 46.004 1.00 60.09 95 HIS A CA 1
ATOM 723 C C . HIS A 1 95 ? 29.658 0.019 46.712 1.00 60.09 95 HIS A C 1
ATOM 725 O O . HIS A 1 95 ? 30.019 0.557 47.755 1.00 60.09 95 HIS A O 1
ATOM 731 N N . ASP A 1 96 ? 30.338 -0.972 46.137 1.00 59.47 96 ASP A N 1
ATOM 732 C CA . ASP A 1 96 ? 31.584 -1.536 46.668 1.00 59.47 96 ASP A CA 1
ATOM 733 C C . ASP A 1 96 ? 32.752 -0.537 46.548 1.00 59.47 96 ASP A C 1
ATOM 735 O O . ASP A 1 96 ? 33.450 -0.278 47.527 1.00 59.47 96 ASP A O 1
ATOM 739 N N . ASP A 1 97 ? 32.859 0.169 45.413 1.00 56.66 97 ASP A N 1
ATOM 740 C CA . ASP A 1 97 ? 33.850 1.242 45.204 1.00 56.66 97 ASP A CA 1
ATOM 741 C C . ASP A 1 97 ? 33.661 2.404 46.203 1.00 56.66 97 ASP A C 1
ATOM 743 O O . ASP A 1 97 ? 34.614 2.968 46.736 1.00 56.66 97 ASP A O 1
ATOM 747 N N . ARG A 1 98 ? 32.404 2.729 46.543 1.00 56.56 98 ARG A N 1
ATOM 748 C CA . ARG A 1 98 ? 32.067 3.783 47.519 1.00 56.56 98 ARG A CA 1
ATOM 749 C C . ARG A 1 98 ? 32.177 3.323 48.979 1.00 56.56 98 ARG A C 1
ATOM 751 O O . ARG A 1 98 ? 32.183 4.171 49.873 1.00 56.56 98 ARG A O 1
ATOM 758 N N . ALA A 1 99 ? 32.236 2.012 49.220 1.00 52.06 99 ALA A N 1
ATOM 759 C CA . ALA A 1 99 ? 32.469 1.417 50.534 1.00 52.06 99 ALA A CA 1
ATOM 760 C C . ALA A 1 99 ? 33.969 1.260 50.837 1.00 52.06 99 ALA A C 1
ATOM 762 O O . ALA A 1 99 ? 34.353 1.357 52.001 1.00 52.06 99 ALA A O 1
ATOM 763 N N . SER A 1 100 ? 34.821 1.113 49.814 1.00 49.66 100 SER A N 1
ATOM 764 C CA . SER A 1 100 ? 36.279 1.047 49.991 1.00 49.66 100 SER A CA 1
ATOM 765 C C . SER A 1 100 ? 36.957 2.411 50.217 1.00 49.66 100 SER A C 1
ATOM 767 O O . SER A 1 100 ? 38.113 2.435 50.633 1.00 49.66 100 SER A O 1
ATOM 769 N N . ASP A 1 101 ? 36.268 3.539 50.000 1.00 49.03 101 ASP A N 1
ATOM 770 C CA . ASP A 1 101 ? 36.830 4.898 50.177 1.00 49.03 101 ASP A CA 1
ATOM 771 C C . ASP A 1 101 ? 36.466 5.552 51.532 1.00 49.03 101 ASP A C 1
ATOM 773 O O . ASP A 1 101 ? 36.722 6.731 51.767 1.00 49.03 101 ASP A O 1
ATOM 777 N N . LYS A 1 102 ? 35.842 4.811 52.463 1.00 50.41 102 LYS A N 1
ATOM 778 C CA . LYS A 1 102 ? 35.331 5.368 53.734 1.00 50.41 102 LYS A CA 1
ATOM 779 C C . LYS A 1 102 ? 35.951 4.794 55.011 1.00 50.41 102 LYS A C 1
ATOM 781 O O . LYS A 1 102 ? 35.332 4.888 56.068 1.00 50.41 102 LYS A O 1
ATOM 786 N N . ASP A 1 103 ? 37.188 4.304 54.939 1.00 45.81 103 ASP A N 1
ATOM 787 C CA . ASP A 1 103 ? 37.996 3.923 56.113 1.00 45.81 103 ASP A CA 1
ATOM 788 C C . ASP A 1 103 ? 39.097 4.956 56.437 1.00 45.81 103 ASP A C 1
ATOM 790 O O . ASP A 1 103 ? 40.257 4.619 56.642 1.00 45.81 103 ASP A O 1
ATOM 794 N N . ASN A 1 104 ? 38.762 6.256 56.437 1.00 49.50 104 ASN A N 1
ATOM 795 C CA . ASN A 1 104 ? 39.532 7.269 57.181 1.00 49.50 104 ASN A CA 1
ATOM 796 C C . ASN A 1 104 ? 38.800 8.618 57.306 1.00 49.50 104 ASN A C 1
ATOM 798 O O . ASN A 1 104 ? 39.141 9.608 56.665 1.00 49.50 104 ASN A O 1
ATOM 802 N N . SER A 1 105 ? 37.780 8.679 58.163 1.00 35.50 105 SER A N 1
ATOM 803 C CA . SER A 1 105 ? 37.553 9.831 59.057 1.00 35.50 105 SER A CA 1
ATOM 804 C C . SER A 1 105 ? 36.267 9.656 59.847 1.00 35.50 105 SER A C 1
ATOM 806 O O . SER A 1 105 ? 35.158 9.763 59.325 1.00 35.50 105 SER A O 1
ATOM 808 N N . ALA A 1 106 ? 36.435 9.463 61.149 1.00 43.75 106 ALA A N 1
ATOM 809 C CA . ALA A 1 106 ? 35.427 9.798 62.134 1.00 43.75 106 ALA A CA 1
ATOM 810 C C . ALA A 1 106 ? 35.124 11.308 62.084 1.00 43.75 106 ALA A C 1
ATOM 812 O O . ALA A 1 106 ? 36.063 12.098 61.988 1.00 43.75 106 ALA A O 1
ATOM 813 N N . LYS A 1 107 ? 33.837 11.683 62.209 1.00 35.75 107 LYS A N 1
ATOM 814 C CA . LYS A 1 107 ? 33.294 12.710 63.136 1.00 35.75 107 LYS A CA 1
ATOM 815 C C . LYS A 1 107 ? 31.951 13.293 62.638 1.00 35.75 107 LYS A C 1
ATOM 817 O O . LYS A 1 107 ? 31.912 14.066 61.694 1.00 35.75 107 LYS A O 1
ATOM 822 N N . ASP A 1 108 ? 30.886 12.944 63.369 1.00 36.44 108 ASP A N 1
ATOM 823 C CA . ASP A 1 108 ? 29.862 13.865 63.908 1.00 36.44 108 ASP A CA 1
ATOM 824 C C . ASP A 1 108 ? 28.976 14.675 62.927 1.00 36.44 108 ASP A C 1
ATOM 826 O O . ASP A 1 108 ? 29.371 15.741 62.466 1.00 36.44 108 ASP A O 1
ATOM 830 N N . LYS A 1 109 ? 27.719 14.244 62.715 1.00 38.97 109 LYS A N 1
ATOM 831 C CA . LYS A 1 109 ? 26.495 14.949 63.182 1.00 38.97 109 LYS A CA 1
ATOM 832 C C . LYS A 1 109 ? 25.202 14.449 62.528 1.00 38.97 109 LYS A C 1
ATOM 834 O O . LYS A 1 109 ? 25.088 14.284 61.320 1.00 38.97 109 LYS A O 1
ATOM 839 N N . SER A 1 110 ? 24.226 14.282 63.409 1.00 36.03 110 SER A N 1
ATOM 840 C CA . SER A 1 110 ? 22.790 14.062 63.247 1.00 36.03 110 SER A CA 1
ATOM 841 C C . SER A 1 110 ? 22.023 15.231 62.607 1.00 36.03 110 SER A C 1
ATOM 843 O O . SER A 1 110 ? 22.340 16.382 62.902 1.00 36.03 110 SER A O 1
ATOM 845 N N . SER A 1 111 ? 20.979 14.901 61.832 1.00 34.12 111 SER A N 1
ATOM 846 C CA . SER A 1 111 ? 19.613 15.494 61.781 1.00 34.12 111 SER A CA 1
ATOM 847 C C . SER A 1 111 ? 18.981 15.147 60.420 1.00 34.12 111 SER A C 1
ATOM 849 O O . SER A 1 111 ? 19.597 15.383 59.389 1.00 34.12 111 SER A O 1
ATOM 851 N N . ALA A 1 112 ? 17.921 14.338 60.362 1.00 32.03 112 ALA A N 1
ATOM 852 C CA . ALA A 1 112 ? 16.501 14.666 60.566 1.00 32.03 112 ALA A CA 1
ATOM 853 C C . ALA A 1 112 ? 15.792 15.167 59.283 1.00 32.03 112 ALA A C 1
ATOM 855 O O . ALA A 1 112 ? 16.138 16.205 58.731 1.00 32.03 112 ALA A O 1
ATOM 856 N N . GLU A 1 113 ? 14.787 14.371 58.901 1.00 32.56 113 GLU A N 1
ATOM 857 C CA . GLU A 1 113 ? 13.475 14.722 58.331 1.00 32.56 113 GLU A CA 1
ATOM 858 C C . GLU A 1 113 ? 13.282 15.161 56.858 1.00 32.56 113 GLU A C 1
ATOM 860 O O . GLU A 1 113 ? 13.885 16.084 56.318 1.00 32.56 113 GLU A O 1
ATOM 865 N N . ASP A 1 114 ? 12.324 14.432 56.272 1.00 36.59 114 ASP A N 1
ATOM 866 C CA . ASP A 1 114 ? 11.260 14.806 55.340 1.00 36.59 114 ASP A CA 1
ATOM 867 C C . ASP A 1 114 ? 11.546 15.346 53.931 1.00 36.59 114 ASP A C 1
ATOM 869 O O . ASP A 1 114 ? 11.816 16.521 53.687 1.00 36.59 114 ASP A O 1
ATOM 873 N N . LYS A 1 115 ? 11.249 14.483 52.947 1.00 37.44 115 LYS A N 1
ATOM 874 C CA . LYS A 1 115 ? 10.729 14.896 51.636 1.00 37.44 115 LYS A CA 1
ATOM 875 C C . LYS A 1 115 ? 9.499 14.074 51.249 1.00 37.44 115 LYS A C 1
ATOM 877 O O . LYS A 1 115 ? 9.571 13.134 50.461 1.00 37.44 115 LYS A O 1
ATOM 882 N N . ALA A 1 116 ? 8.351 14.499 51.771 1.00 39.66 116 ALA A N 1
ATOM 883 C CA . ALA A 1 116 ? 7.075 14.371 51.082 1.00 39.66 116 ALA A CA 1
ATOM 884 C C . ALA A 1 116 ? 7.030 15.399 49.936 1.00 39.66 116 ALA A C 1
ATOM 886 O O . ALA A 1 116 ? 7.312 16.57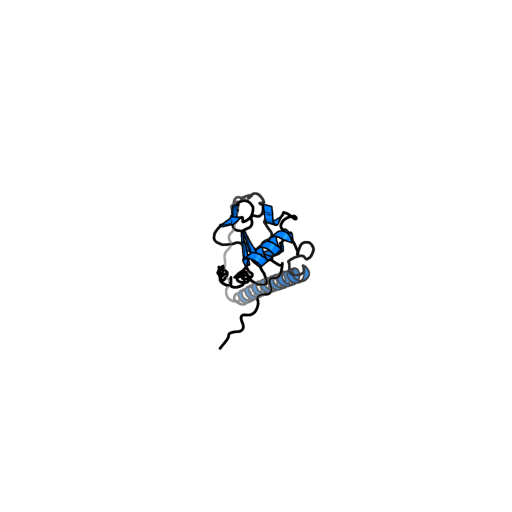9 50.131 1.00 39.66 116 ALA A O 1
ATOM 887 N N . GLY A 1 117 ? 6.700 14.950 48.726 1.00 35.72 117 GLY A N 1
ATOM 888 C CA . GLY A 1 117 ? 6.669 15.809 47.542 1.00 35.72 117 GLY A CA 1
ATOM 889 C C . GLY A 1 117 ? 6.149 15.078 46.315 1.00 35.72 117 GLY A C 1
ATOM 890 O O . GLY A 1 117 ? 6.831 14.981 45.302 1.00 35.72 117 GLY A O 1
ATOM 891 N N . ARG A 1 118 ? 4.947 14.515 46.451 1.00 45.38 118 ARG A N 1
ATOM 892 C CA . ARG A 1 118 ? 4.127 13.947 45.380 1.00 45.38 118 ARG A CA 1
ATOM 893 C C . ARG A 1 118 ? 3.762 15.062 44.397 1.00 45.38 118 ARG A C 1
ATOM 895 O O . ARG A 1 118 ? 2.903 15.883 44.698 1.00 45.38 118 ARG A O 1
ATOM 902 N N . ALA A 1 119 ? 4.425 15.091 43.245 1.00 42.09 119 ALA A N 1
ATOM 903 C CA . ALA A 1 119 ? 3.985 15.860 42.088 1.00 42.09 119 ALA A CA 1
ATOM 904 C C . ALA A 1 119 ? 3.291 14.899 41.120 1.00 42.09 119 ALA A C 1
ATOM 906 O O . ALA A 1 119 ? 3.921 14.168 40.360 1.00 42.09 119 ALA A O 1
ATOM 907 N N . ASP A 1 120 ? 1.973 14.892 41.258 1.00 41.31 120 ASP A N 1
ATOM 908 C CA . ASP A 1 120 ? 0.977 14.351 40.347 1.00 41.31 120 ASP A CA 1
A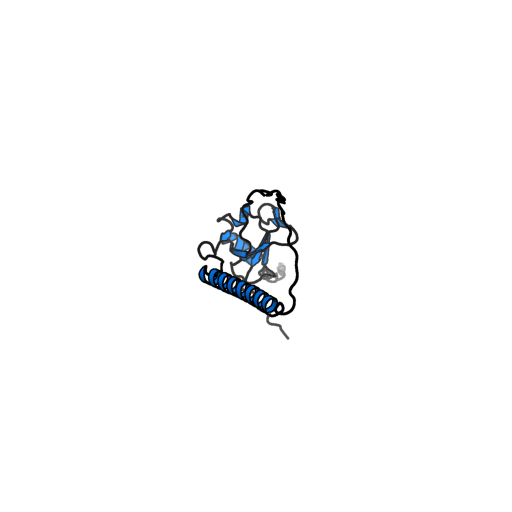TOM 909 C C . ASP A 1 120 ? 1.212 14.960 38.948 1.00 41.31 120 ASP A C 1
ATOM 911 O O . ASP A 1 120 ? 1.027 16.163 38.748 1.00 41.31 120 ASP A O 1
ATOM 915 N N . GLN A 1 121 ? 1.710 14.166 37.994 1.00 51.72 121 GLN A N 1
ATOM 916 C CA . GLN A 1 121 ? 1.621 14.524 36.578 1.00 51.72 121 GLN A CA 1
ATOM 917 C C . GLN A 1 121 ? 0.305 13.962 36.038 1.00 51.72 121 GLN A C 1
ATOM 919 O O . GLN A 1 121 ? 0.035 12.779 36.253 1.00 51.72 121 GLN A O 1
ATOM 924 N N . PRO A 1 122 ? -0.499 14.773 35.332 1.00 47.06 122 PRO A N 1
ATOM 925 C CA . PRO A 1 122 ? -1.784 14.335 34.826 1.00 47.06 122 PRO A CA 1
ATOM 926 C C . PRO A 1 122 ? -1.584 13.216 33.807 1.00 47.06 122 PRO A C 1
ATOM 928 O O . PRO A 1 122 ? -0.971 13.397 32.752 1.00 47.06 122 PRO A O 1
ATOM 931 N N . GLU A 1 123 ? -2.145 12.062 34.146 1.00 48.06 123 GLU A N 1
ATOM 932 C CA . GLU A 1 123 ? -2.422 10.959 33.245 1.00 48.06 123 GLU A CA 1
ATOM 933 C C . GLU A 1 123 ? -3.325 11.482 32.122 1.00 48.06 123 GLU A C 1
ATOM 935 O O . GLU A 1 123 ? -4.546 11.563 32.239 1.00 48.06 123 GLU A O 1
ATOM 940 N N . ALA A 1 124 ? -2.704 11.915 31.026 1.00 44.38 124 ALA A N 1
ATOM 941 C CA . ALA A 1 124 ? -3.404 12.188 29.789 1.00 44.38 124 ALA A CA 1
ATOM 942 C C . ALA A 1 124 ? -3.889 10.844 29.239 1.00 44.38 124 ALA A C 1
ATOM 944 O O . ALA A 1 124 ? -3.169 10.150 28.519 1.00 44.38 124 ALA A O 1
ATOM 945 N N . THR A 1 125 ? -5.115 10.468 29.599 1.00 50.12 125 THR A N 1
ATOM 946 C CA . THR A 1 125 ? -5.850 9.359 28.995 1.00 50.12 125 THR A CA 1
ATOM 947 C C . THR A 1 125 ? -6.154 9.738 27.546 1.00 50.12 125 THR A C 1
ATOM 949 O O . THR A 1 125 ? -7.221 10.247 27.204 1.00 50.12 125 THR A O 1
ATOM 952 N N . ALA A 1 126 ? -5.167 9.560 26.669 1.00 54.19 126 ALA A N 1
ATOM 953 C CA . ALA A 1 126 ? -5.389 9.622 25.239 1.00 54.19 126 ALA A CA 1
ATOM 954 C C . ALA A 1 126 ? -6.352 8.479 24.868 1.00 54.19 126 ALA A C 1
ATOM 956 O O . ALA A 1 126 ? -6.147 7.346 25.318 1.00 54.19 126 ALA A O 1
ATOM 957 N N . PRO A 1 127 ? -7.407 8.735 24.074 1.00 44.03 127 PRO A N 1
ATOM 958 C CA . PRO A 1 127 ? -8.276 7.667 23.609 1.00 44.03 127 PRO A CA 1
ATOM 959 C C . PRO A 1 127 ? -7.421 6.653 22.851 1.00 44.03 127 PRO A C 1
ATOM 961 O O . PRO A 1 127 ? -6.619 7.035 21.997 1.00 44.03 127 PRO A O 1
ATOM 964 N N . ALA A 1 128 ? -7.583 5.371 23.179 1.00 47.88 128 ALA A N 1
ATOM 965 C CA . ALA A 1 128 ? -6.945 4.262 22.485 1.00 47.88 128 ALA A CA 1
ATOM 966 C C . ALA A 1 128 ? -7.433 4.232 21.030 1.00 47.88 128 ALA A C 1
ATOM 968 O O . ALA A 1 128 ? -8.399 3.558 20.675 1.00 47.88 128 ALA A O 1
ATOM 969 N N . VAL A 1 129 ? -6.787 5.028 20.182 1.00 56.03 129 VAL A N 1
ATOM 970 C CA . VAL A 1 129 ? -6.957 4.972 18.736 1.00 56.03 129 VAL A CA 1
ATOM 971 C C . VAL A 1 129 ? -6.481 3.579 18.329 1.00 56.03 129 VAL A C 1
ATOM 973 O O . VAL A 1 129 ? -5.374 3.208 18.727 1.00 56.03 129 VAL A O 1
ATOM 976 N N . PRO A 1 130 ? -7.274 2.779 17.592 1.00 54.47 130 PRO A N 1
ATOM 977 C CA . PRO A 1 130 ? -6.823 1.469 17.146 1.00 54.47 130 PRO A CA 1
ATOM 978 C C . PRO A 1 130 ? -5.541 1.660 16.332 1.00 54.47 130 PRO A C 1
ATOM 980 O O . PRO A 1 130 ? -5.569 2.197 15.222 1.00 54.47 130 PRO A O 1
ATOM 983 N N . SER A 1 131 ? -4.405 1.287 16.920 1.00 64.12 131 SER A N 1
ATOM 984 C CA . SER A 1 131 ? -3.105 1.460 16.296 1.00 64.12 131 SER A CA 1
ATOM 985 C C . SER A 1 131 ? -3.015 0.467 15.148 1.00 64.12 131 SER A C 1
ATOM 987 O O . SER A 1 131 ? -3.065 -0.753 15.325 1.00 64.12 131 SER A O 1
ATOM 989 N N . VAL A 1 132 ? -2.956 0.992 13.925 1.00 65.69 132 VAL A N 1
ATOM 990 C CA . VAL A 1 132 ? -2.729 0.147 12.757 1.00 65.69 132 VAL A CA 1
ATOM 991 C C . VAL A 1 132 ? -1.347 -0.483 12.949 1.00 65.69 132 VAL A C 1
ATOM 993 O O . VAL A 1 132 ? -0.397 0.254 13.205 1.00 65.69 132 VAL A O 1
ATOM 996 N N . PRO A 1 133 ? -1.210 -1.817 12.873 1.00 68.94 133 PRO A N 1
ATOM 997 C CA . PRO A 1 133 ? 0.048 -2.491 13.154 1.00 68.94 133 PRO A CA 1
ATOM 998 C C . PRO A 1 133 ? 1.102 -2.056 12.137 1.00 68.94 133 PRO A C 1
ATOM 1000 O O . PRO A 1 133 ? 1.114 -2.497 10.981 1.00 68.94 133 PRO A O 1
ATOM 1003 N N . ILE A 1 134 ? 1.963 -1.151 12.589 1.00 73.31 134 ILE A N 1
ATOM 1004 C CA . ILE A 1 134 ? 3.079 -0.609 11.828 1.00 73.31 134 ILE A CA 1
ATOM 1005 C C . ILE A 1 134 ? 4.003 -1.789 11.492 1.00 73.31 134 ILE A C 1
ATOM 1007 O O . ILE A 1 134 ? 4.251 -2.647 12.335 1.00 73.31 134 ILE A O 1
ATOM 1011 N N . HIS A 1 135 ? 4.460 -1.870 10.240 1.00 80.44 135 HIS A N 1
ATOM 1012 C CA . HIS A 1 135 ? 5.278 -2.969 9.702 1.00 80.44 135 HIS A CA 1
ATOM 1013 C C . HIS A 1 135 ? 4.576 -4.321 9.490 1.00 80.44 135 HIS A C 1
ATOM 1015 O O . HIS A 1 135 ? 5.252 -5.311 9.215 1.00 80.44 135 HIS A O 1
ATOM 1021 N N . GLY A 1 136 ? 3.241 -4.382 9.527 1.00 88.56 136 GLY A N 1
ATOM 1022 C CA . GLY A 1 136 ? 2.519 -5.582 9.092 1.00 88.56 136 GLY A CA 1
ATOM 1023 C C . GLY A 1 136 ? 2.754 -5.909 7.609 1.00 88.56 136 GLY A C 1
ATOM 1024 O O . GLY A 1 136 ? 2.838 -5.005 6.771 1.00 88.56 136 GLY A O 1
ATOM 1025 N N . ARG A 1 137 ? 2.833 -7.201 7.286 1.00 93.06 137 ARG A N 1
ATOM 1026 C CA . ARG A 1 137 ? 2.879 -7.762 5.935 1.00 93.06 137 ARG A CA 1
ATOM 1027 C C . ARG A 1 137 ? 1.475 -8.082 5.451 1.00 93.06 137 ARG A C 1
ATOM 1029 O O . ARG A 1 137 ? 0.640 -8.668 6.146 1.00 93.06 137 ARG A O 1
ATOM 1036 N N . PHE A 1 138 ? 1.238 -7.716 4.210 1.00 94.62 138 PHE A N 1
ATOM 1037 C CA . PHE A 1 138 ? -0.062 -7.712 3.583 1.00 94.62 138 PHE A CA 1
ATOM 1038 C C . PHE A 1 138 ? 0.051 -8.243 2.155 1.00 94.62 138 PHE A C 1
ATOM 1040 O O . PHE A 1 138 ? 1.009 -7.945 1.447 1.00 94.62 138 PHE A O 1
ATOM 1047 N N . ALA A 1 139 ? -0.946 -9.000 1.718 1.00 95.06 139 ALA A N 1
ATOM 1048 C CA . ALA A 1 139 ? -1.162 -9.338 0.320 1.00 95.06 139 ALA A CA 1
ATOM 1049 C C . ALA A 1 139 ? -2.357 -8.539 -0.197 1.00 95.06 139 ALA A C 1
ATOM 1051 O O . ALA A 1 139 ? -3.405 -8.496 0.452 1.00 95.06 139 ALA A O 1
ATOM 1052 N N . LEU A 1 140 ? -2.217 -7.913 -1.363 1.00 95.19 140 LEU A N 1
ATOM 1053 C CA . LEU A 1 140 ? -3.347 -7.261 -2.016 1.00 95.19 140 LEU A CA 1
ATOM 1054 C C . LEU A 1 140 ? -4.281 -8.318 -2.602 1.00 95.19 140 LEU A C 1
ATOM 1056 O O . LEU A 1 140 ? -3.850 -9.385 -3.046 1.00 95.19 140 LEU A O 1
ATOM 1060 N N . HIS A 1 141 ? -5.569 -8.006 -2.655 1.00 95.75 141 HIS A N 1
ATOM 1061 C CA . HIS A 1 141 ? -6.517 -8.845 -3.366 1.00 95.75 141 HIS A CA 1
ATOM 1062 C C . HIS A 1 141 ? -6.172 -8.915 -4.866 1.00 95.75 141 HIS A C 1
ATOM 1064 O O . HIS A 1 141 ? -5.586 -7.989 -5.439 1.00 95.75 141 HIS A O 1
ATOM 1070 N N . ARG A 1 142 ? -6.547 -10.030 -5.507 1.00 94.38 142 ARG A N 1
ATOM 1071 C CA . ARG A 1 142 ? -6.144 -10.402 -6.874 1.00 94.38 142 ARG A CA 1
ATOM 1072 C C . ARG A 1 142 ? -6.328 -9.273 -7.891 1.00 94.38 142 ARG A C 1
ATOM 1074 O O . ARG A 1 142 ? -5.419 -9.011 -8.675 1.00 94.38 142 ARG A O 1
ATOM 1081 N N . GLU A 1 143 ? -7.470 -8.592 -7.851 1.00 94.25 143 GLU A N 1
ATOM 1082 C CA . GLU A 1 143 ? -7.797 -7.516 -8.797 1.00 94.25 143 GLU A CA 1
ATOM 1083 C C . GLU A 1 143 ? -6.911 -6.277 -8.619 1.00 94.25 143 GLU A C 1
ATOM 1085 O O . GLU A 1 143 ? -6.385 -5.742 -9.596 1.00 94.25 143 GLU A O 1
ATOM 1090 N N . PHE A 1 144 ? -6.669 -5.856 -7.376 1.00 94.25 144 PHE A N 1
ATOM 1091 C CA . PHE A 1 144 ? -5.810 -4.706 -7.087 1.00 94.25 144 PHE A CA 1
ATOM 1092 C C . PHE A 1 144 ? -4.359 -4.999 -7.454 1.00 94.25 144 PHE A C 1
ATOM 1094 O O . PHE A 1 144 ? -3.700 -4.179 -8.094 1.00 94.25 144 PHE A O 1
ATOM 1101 N N . TYR A 1 145 ? -3.880 -6.201 -7.135 1.00 94.62 145 TYR A N 1
ATOM 1102 C CA . TYR A 1 145 ? -2.544 -6.625 -7.527 1.00 94.62 145 TYR A CA 1
ATOM 1103 C C . TYR A 1 145 ? -2.383 -6.671 -9.055 1.00 94.62 145 TYR A C 1
ATOM 1105 O O . TYR A 1 145 ? -1.418 -6.129 -9.594 1.00 94.62 145 TYR A O 1
ATOM 1113 N N . ALA A 1 146 ? -3.357 -7.228 -9.783 1.00 93.06 146 ALA A N 1
ATOM 1114 C CA . ALA A 1 146 ? -3.328 -7.259 -11.244 1.00 93.06 146 ALA A CA 1
ATOM 1115 C C . ALA A 1 146 ? -3.292 -5.848 -11.858 1.00 93.06 146 ALA A C 1
ATOM 1117 O O . ALA A 1 146 ? -2.560 -5.615 -12.824 1.00 93.06 146 ALA A O 1
ATOM 1118 N N . GLN A 1 147 ? -4.035 -4.891 -11.293 1.00 91.75 147 GLN A N 1
ATOM 1119 C CA . GLN A 1 147 ? -3.971 -3.489 -11.712 1.00 91.75 147 GLN A CA 1
ATOM 1120 C C . GLN A 1 147 ? -2.579 -2.884 -11.489 1.00 91.75 147 GLN A C 1
ATOM 1122 O O . GLN A 1 147 ? -2.050 -2.251 -12.404 1.00 91.75 147 GLN A O 1
ATOM 1127 N N . ARG A 1 148 ? -1.955 -3.115 -10.325 1.00 91.25 148 ARG A N 1
ATOM 1128 C CA . ARG A 1 148 ? -0.586 -2.644 -10.041 1.00 91.25 148 ARG A CA 1
ATOM 1129 C C . ARG A 1 148 ? 0.428 -3.234 -11.013 1.00 91.25 148 ARG A C 1
ATOM 1131 O O . ARG A 1 148 ? 1.211 -2.494 -11.601 1.00 91.25 148 ARG A O 1
ATOM 1138 N N . VAL A 1 149 ? 0.354 -4.539 -11.276 1.00 90.62 149 VAL A N 1
ATOM 1139 C CA . VAL A 1 149 ? 1.234 -5.204 -12.248 1.00 90.62 149 VAL A CA 1
ATOM 1140 C C . VAL A 1 149 ? 1.092 -4.582 -13.639 1.00 90.62 149 VAL A C 1
ATOM 1142 O O . VAL A 1 149 ? 2.101 -4.332 -14.287 1.00 90.62 149 VAL A O 1
ATOM 1145 N N . ARG A 1 150 ? -0.128 -4.264 -14.096 1.00 90.06 150 ARG A N 1
ATOM 1146 C CA . ARG A 1 150 ? -0.345 -3.589 -15.393 1.00 90.06 150 ARG A CA 1
ATOM 1147 C C . ARG A 1 150 ? 0.195 -2.157 -15.436 1.00 90.06 150 ARG A C 1
ATOM 1149 O O . ARG A 1 150 ? 0.580 -1.711 -16.509 1.00 90.06 150 ARG A O 1
ATOM 1156 N N . GLN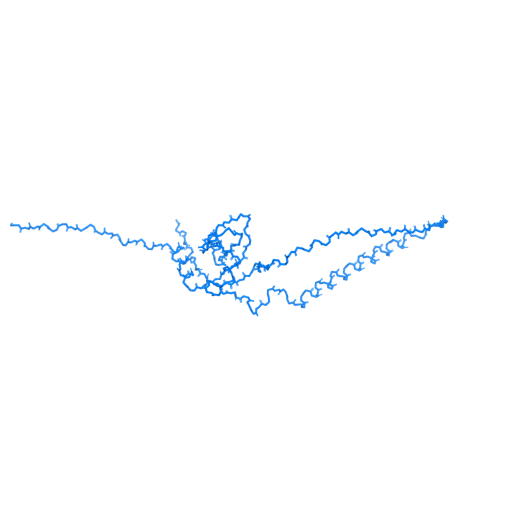 A 1 151 ? 0.179 -1.438 -14.313 1.00 88.12 151 GLN A N 1
ATOM 1157 C CA . GLN A 1 151 ? 0.713 -0.071 -14.222 1.00 88.12 151 GLN A CA 1
ATOM 1158 C C . GLN A 1 151 ? 2.243 -0.050 -14.266 1.00 88.12 151 GLN A C 1
ATOM 1160 O O . GLN A 1 151 ? 2.827 0.871 -14.827 1.00 88.12 151 GLN A O 1
ATOM 1165 N N . LEU A 1 152 ? 2.877 -1.055 -13.664 1.00 85.81 152 LEU A N 1
ATOM 1166 C CA . LEU A 1 152 ? 4.329 -1.117 -13.497 1.00 85.81 152 LEU A CA 1
ATOM 1167 C C . LEU A 1 152 ? 5.031 -1.885 -14.617 1.00 85.81 152 LEU A C 1
ATOM 1169 O O . LEU A 1 152 ? 6.194 -1.623 -14.913 1.00 85.81 152 LEU A O 1
ATOM 1173 N N . MET A 1 153 ? 4.342 -2.837 -15.247 1.00 82.94 153 MET A N 1
ATOM 1174 C CA . MET A 1 153 ? 4.855 -3.502 -16.436 1.00 82.94 153 MET A CA 1
ATOM 1175 C C . MET A 1 153 ? 4.770 -2.530 -17.617 1.00 82.94 153 MET A C 1
ATOM 1177 O O . MET A 1 153 ? 3.689 -1.998 -17.887 1.00 82.94 153 MET A O 1
ATOM 1181 N N . PRO A 1 154 ? 5.867 -2.317 -18.363 1.00 72.69 154 PRO A N 1
ATOM 1182 C CA . PRO A 1 154 ? 5.819 -1.504 -19.565 1.00 72.69 154 PRO A CA 1
ATOM 1183 C C . PRO A 1 154 ? 4.778 -2.099 -20.514 1.00 72.69 154 PRO A C 1
ATOM 1185 O O . PRO A 1 154 ? 4.812 -3.294 -20.831 1.00 72.69 154 PRO A O 1
ATOM 1188 N N . ARG A 1 155 ? 3.826 -1.268 -20.956 1.00 67.88 155 ARG A N 1
ATOM 1189 C CA . ARG A 1 155 ? 2.879 -1.672 -21.997 1.00 67.88 155 ARG A CA 1
ATOM 1190 C C . ARG A 1 155 ? 3.723 -2.062 -23.203 1.00 67.88 155 ARG A C 1
ATOM 1192 O O . ARG A 1 155 ? 4.508 -1.248 -23.686 1.00 67.88 155 ARG A O 1
ATOM 1199 N N . LYS A 1 156 ? 3.594 -3.311 -23.663 1.00 67.62 156 LYS A N 1
ATOM 1200 C CA . LYS A 1 156 ? 4.157 -3.715 -24.954 1.00 67.62 156 LYS A CA 1
ATOM 1201 C C . LYS A 1 156 ? 3.677 -2.682 -25.966 1.00 67.62 156 LYS A C 1
ATOM 1203 O O . LYS A 1 156 ? 2.467 -2.457 -26.051 1.00 67.62 156 LYS A O 1
ATOM 1208 N N . ALA A 1 157 ? 4.618 -2.015 -26.634 1.00 67.88 157 ALA A N 1
ATOM 1209 C CA . ALA A 1 157 ? 4.282 -1.042 -27.658 1.00 67.88 157 ALA A CA 1
ATOM 1210 C C . ALA A 1 157 ? 3.274 -1.696 -28.617 1.00 67.88 157 ALA A C 1
ATOM 1212 O O . ALA A 1 157 ? 3.452 -2.881 -28.939 1.00 67.88 157 ALA A O 1
ATOM 1213 N N . PRO A 1 158 ? 2.197 -0.993 -29.013 1.00 69.44 158 PRO A N 1
ATOM 1214 C CA . PRO A 1 158 ? 1.341 -1.510 -30.068 1.00 69.44 158 PRO A CA 1
ATOM 1215 C C . PRO A 1 158 ? 2.238 -1.861 -31.25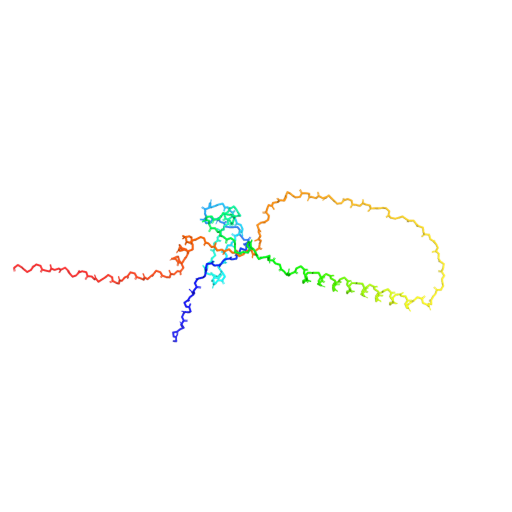7 1.00 69.44 158 PRO A C 1
ATOM 1217 O O . PRO A 1 158 ? 3.197 -1.136 -31.538 1.00 69.44 158 PRO A O 1
ATOM 1220 N N . ALA A 1 159 ? 1.977 -3.008 -31.891 1.00 75.81 159 ALA A N 1
ATOM 1221 C CA . ALA A 1 159 ? 2.715 -3.403 -33.084 1.00 75.81 159 ALA A CA 1
ATOM 1222 C C . ALA A 1 159 ? 2.735 -2.211 -34.057 1.00 75.81 159 ALA A C 1
ATOM 1224 O O . ALA A 1 159 ? 1.707 -1.532 -34.166 1.00 75.81 159 ALA A O 1
ATOM 1225 N N . PRO A 1 160 ? 3.877 -1.909 -34.700 1.00 77.31 160 PRO A N 1
ATOM 1226 C CA . PRO A 1 160 ? 3.951 -0.784 -35.619 1.00 77.31 160 PRO A CA 1
ATOM 1227 C C . PRO A 1 160 ? 2.821 -0.920 -36.641 1.00 77.31 160 PRO A C 1
ATOM 1229 O O . PRO A 1 160 ? 2.705 -1.944 -37.315 1.00 77.31 160 PRO A O 1
ATOM 1232 N N . ALA A 1 161 ? 1.941 0.080 -36.691 1.00 79.75 161 ALA A N 1
ATOM 1233 C CA . ALA A 1 161 ? 0.874 0.119 -37.674 1.00 79.75 161 ALA A CA 1
ATOM 1234 C C . ALA A 1 161 ? 1.533 0.323 -39.039 1.00 79.75 161 ALA A C 1
ATOM 1236 O O . ALA A 1 161 ? 2.075 1.393 -39.320 1.00 79.75 161 ALA A O 1
ATOM 1237 N N . PHE A 1 162 ? 1.546 -0.722 -39.862 1.00 79.62 162 PHE A N 1
ATOM 1238 C CA . PHE A 1 162 ? 2.013 -0.603 -41.234 1.00 79.62 162 PHE A CA 1
ATOM 1239 C C . PHE A 1 162 ? 1.052 0.322 -41.996 1.00 79.62 162 PHE A C 1
ATOM 1241 O O . PHE A 1 162 ? -0.167 0.163 -41.861 1.00 79.62 162 PHE A O 1
ATOM 1248 N N . PRO A 1 163 ? 1.556 1.296 -42.776 1.00 79.75 163 PRO A N 1
ATOM 1249 C CA . PRO A 1 163 ? 0.695 2.135 -43.595 1.00 79.75 163 PRO A CA 1
ATOM 1250 C C . PRO A 1 163 ? -0.088 1.242 -44.562 1.00 79.75 163 PRO A C 1
ATOM 1252 O O . PRO A 1 163 ? 0.490 0.434 -45.288 1.00 79.75 163 PRO A O 1
ATOM 1255 N N . THR A 1 164 ? -1.416 1.357 -44.541 1.00 78.00 164 THR A N 1
ATOM 1256 C CA . THR A 1 164 ? -2.276 0.673 -45.511 1.00 78.00 164 THR A CA 1
ATOM 1257 C C . THR A 1 164 ? -1.989 1.273 -46.880 1.00 78.00 164 THR A C 1
ATOM 1259 O O . THR A 1 164 ? -2.186 2.471 -47.076 1.00 78.00 164 THR A O 1
ATOM 1262 N N . VAL A 1 165 ? -1.482 0.465 -47.812 1.00 78.25 165 VAL A N 1
ATOM 1263 C CA . VAL A 1 165 ? -1.268 0.907 -49.192 1.00 78.25 165 VAL A CA 1
ATOM 1264 C C . VAL A 1 165 ? -2.650 1.095 -49.828 1.00 78.25 165 VAL A C 1
ATOM 1266 O O . VAL A 1 165 ? -3.412 0.126 -49.874 1.00 78.25 165 VAL A O 1
ATOM 1269 N N . PRO A 1 166 ? -3.019 2.303 -50.288 1.00 75.50 166 PRO A N 1
ATOM 1270 C CA . PRO A 1 166 ? -4.268 2.494 -51.010 1.00 75.50 166 PRO A CA 1
ATOM 1271 C C . PRO A 1 166 ? -4.206 1.691 -52.313 1.00 75.50 166 PRO A C 1
ATOM 1273 O O . PRO A 1 166 ? -3.344 1.922 -53.160 1.00 75.50 166 PRO A O 1
ATOM 1276 N N . GLY A 1 167 ? -5.098 0.708 -52.445 1.00 72.12 167 GLY A N 1
ATOM 1277 C CA . GLY A 1 167 ? -5.235 -0.094 -53.655 1.00 72.12 167 GLY A CA 1
ATOM 1278 C C . GLY A 1 167 ? -5.689 0.792 -54.809 1.00 72.12 167 GLY A C 1
ATOM 1279 O O . GLY A 1 167 ? -6.833 1.242 -54.830 1.00 72.12 167 GLY A O 1
ATOM 1280 N N . GLY A 1 168 ? -4.782 1.067 -55.745 1.00 68.25 168 GLY A N 1
ATOM 1281 C CA . GLY A 1 168 ? -5.112 1.735 -56.996 1.00 68.25 168 GLY A CA 1
ATOM 1282 C C . GLY A 1 168 ? -6.076 0.872 -57.803 1.00 68.25 168 GLY A C 1
ATOM 1283 O O . GLY A 1 168 ? -5.753 -0.262 -58.157 1.00 68.25 168 GLY A O 1
ATOM 1284 N N . VAL A 1 169 ? -7.265 1.408 -58.068 1.00 71.62 169 VAL A N 1
ATOM 1285 C CA . VAL A 1 169 ? -8.223 0.839 -59.015 1.00 71.62 169 VAL A CA 1
ATOM 1286 C C . VAL A 1 169 ? -7.644 1.064 -60.410 1.00 71.62 169 VAL A C 1
ATOM 1288 O O . VAL A 1 169 ? -7.567 2.201 -60.873 1.00 71.62 169 VAL A O 1
ATOM 1291 N N . PHE A 1 170 ? -7.174 -0.004 -61.051 1.00 61.75 170 PHE A N 1
ATOM 1292 C CA . PHE A 1 170 ? -6.830 0.025 -62.470 1.00 61.75 170 PHE A CA 1
ATOM 1293 C C . PHE A 1 170 ? -8.140 0.008 -63.267 1.00 61.75 170 PHE A C 1
ATOM 1295 O O . PHE A 1 170 ? -8.904 -0.953 -63.167 1.00 61.75 170 PHE A O 1
ATOM 1302 N N . HIS A 1 171 ? -8.408 1.107 -63.976 1.00 65.81 171 HIS A N 1
ATOM 1303 C CA . HIS A 1 171 ? -9.484 1.246 -64.958 1.00 65.81 171 HIS A CA 1
ATOM 1304 C C . HIS A 1 171 ? -9.014 0.804 -66.343 1.00 65.81 171 HIS A C 1
ATOM 1306 O O . HIS A 1 171 ? -7.833 1.071 -66.666 1.00 65.81 171 HIS A O 1
#

Radius of gyration: 32.13 Å; chains: 1; bounding box: 51×32×129 Å